Protein AF-A0A349Q088-F1 (afdb_monomer_lite)

Radius of gyration: 18.45 Å; chains: 1; bounding box: 42×24×49 Å

Structure (mmCIF, N/CA/C/O backbone):
data_AF-A0A349Q088-F1
#
_entry.id   AF-A0A349Q088-F1
#
loop_
_atom_site.group_PDB
_atom_site.id
_atom_site.type_symbol
_atom_site.label_atom_id
_atom_site.label_alt_id
_atom_site.label_comp_id
_atom_site.label_asym_id
_atom_site.label_entity_id
_atom_site.label_seq_id
_atom_site.pdbx_PDB_ins_code
_atom_site.Cartn_x
_atom_site.Cartn_y
_atom_site.Cartn_z
_atom_site.occupancy
_atom_site.B_iso_or_equiv
_atom_site.auth_seq_id
_atom_site.auth_comp_id
_atom_site.auth_asym_id
_atom_site.auth_atom_id
_atom_site.pdbx_PDB_model_num
ATOM 1 N N . GLY A 1 1 ? -8.698 -3.404 -14.139 1.00 52.72 1 GLY A N 1
ATOM 2 C CA . GLY A 1 1 ? -9.973 -2.926 -13.570 1.00 52.72 1 GLY A CA 1
ATOM 3 C C . GLY A 1 1 ? -9.749 -2.366 -12.184 1.00 52.72 1 GLY A C 1
ATOM 4 O O . GLY A 1 1 ? -10.061 -3.039 -11.210 1.00 52.72 1 GLY A O 1
ATOM 5 N N . GLY A 1 2 ? -9.148 -1.176 -12.096 1.00 65.06 2 GLY A N 1
ATOM 6 C CA . GLY A 1 2 ? -8.861 -0.537 -10.812 1.00 65.06 2 GLY A CA 1
ATOM 7 C C . GLY A 1 2 ? -10.158 -0.122 -10.127 1.00 65.06 2 GLY A C 1
ATOM 8 O O . GLY A 1 2 ? -10.989 0.547 -10.735 1.00 65.06 2 GLY A O 1
ATOM 9 N N . LYS A 1 3 ? -10.333 -0.521 -8.867 1.00 79.69 3 LYS A N 1
ATOM 10 C CA . LYS A 1 3 ? -11.550 -0.249 -8.084 1.00 79.69 3 LYS A CA 1
ATOM 11 C C . LYS A 1 3 ? -11.714 1.228 -7.700 1.00 79.69 3 LYS A C 1
ATOM 13 O O . LYS A 1 3 ? -12.660 1.558 -7.002 1.00 79.69 3 LYS A O 1
ATOM 18 N N . SER A 1 4 ? -10.845 2.125 -8.171 1.00 82.31 4 SER A N 1
ATOM 19 C CA . SER A 1 4 ? -10.883 3.557 -7.855 1.00 82.31 4 SER A CA 1
ATOM 20 C C . SER A 1 4 ? -12.225 4.216 -8.187 1.00 82.31 4 SER A C 1
ATOM 22 O O . SER A 1 4 ? -12.660 5.106 -7.471 1.00 82.31 4 SER A O 1
ATOM 24 N N . GLN A 1 5 ? -12.913 3.748 -9.234 1.00 86.88 5 GLN A N 1
ATOM 25 C CA . GLN A 1 5 ? -14.246 4.243 -9.606 1.00 86.88 5 GLN A CA 1
ATOM 26 C C . GLN A 1 5 ? -15.332 3.899 -8.574 1.00 86.88 5 GLN A C 1
ATOM 28 O O . GLN A 1 5 ? -16.339 4.592 -8.507 1.00 86.88 5 GLN A O 1
ATOM 33 N N . LEU A 1 6 ? -15.123 2.854 -7.769 1.00 87.00 6 LEU A N 1
ATOM 34 C CA . LEU A 1 6 ? -16.075 2.365 -6.770 1.00 87.00 6 LEU A CA 1
ATOM 35 C C . LEU A 1 6 ? -15.844 2.970 -5.379 1.00 87.00 6 LEU A C 1
ATOM 37 O O . LEU A 1 6 ? -16.604 2.676 -4.463 1.00 87.00 6 LEU A O 1
ATOM 41 N N . ILE A 1 7 ? -14.812 3.804 -5.198 1.00 90.62 7 ILE A N 1
ATOM 42 C CA . ILE A 1 7 ? -14.464 4.381 -3.889 1.00 90.62 7 ILE A CA 1
ATOM 43 C C . ILE A 1 7 ? -15.647 5.153 -3.292 1.00 90.62 7 ILE A C 1
ATOM 45 O O . ILE A 1 7 ? -15.961 4.960 -2.123 1.00 90.62 7 ILE A O 1
ATOM 49 N N . ASN A 1 8 ? -16.347 5.949 -4.104 1.00 89.88 8 ASN A N 1
ATOM 50 C CA . ASN A 1 8 ? -17.496 6.736 -3.644 1.00 89.88 8 ASN A CA 1
ATOM 51 C C . ASN A 1 8 ? -18.651 5.856 -3.143 1.00 89.88 8 ASN A C 1
ATOM 53 O O . ASN A 1 8 ? -19.356 6.226 -2.207 1.00 89.88 8 ASN A O 1
ATOM 57 N N . ASP A 1 9 ? -18.866 4.701 -3.774 1.00 92.38 9 ASP A N 1
ATOM 58 C CA . ASP A 1 9 ? -19.916 3.770 -3.360 1.00 92.38 9 ASP A CA 1
ATOM 59 C C . ASP A 1 9 ? -19.507 3.026 -2.087 1.00 92.38 9 ASP A C 1
ATOM 61 O O . ASP A 1 9 ? -20.320 2.877 -1.178 1.00 92.38 9 ASP A O 1
ATOM 65 N N . ILE A 1 10 ? -18.234 2.628 -1.985 1.00 89.81 10 ILE A N 1
ATOM 66 C C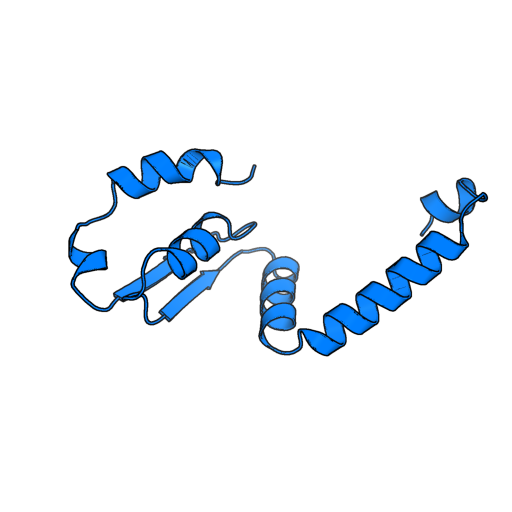A . ILE A 1 10 ? -17.674 2.019 -0.774 1.00 89.81 10 ILE A CA 1
ATOM 67 C C . ILE A 1 10 ? -17.828 2.981 0.404 1.00 89.81 10 ILE A C 1
ATOM 69 O O . ILE A 1 10 ? -18.405 2.594 1.415 1.00 89.81 10 ILE A O 1
ATOM 73 N N . GLU A 1 11 ? -17.401 4.236 0.252 1.00 91.62 11 GLU A N 1
ATOM 74 C CA . GLU A 1 11 ? -17.481 5.271 1.288 1.00 91.62 11 GLU A CA 1
ATOM 75 C C . GLU A 1 11 ? -18.891 5.412 1.870 1.00 91.62 11 GLU A C 1
ATOM 77 O O . GLU A 1 11 ? -19.058 5.444 3.085 1.00 91.62 11 GLU A O 1
ATOM 82 N N . ARG A 1 12 ? -19.922 5.400 1.018 1.00 92.50 12 ARG A N 1
ATOM 83 C CA . ARG A 1 12 ? -21.331 5.509 1.440 1.00 92.50 12 ARG A CA 1
ATOM 84 C C . ARG A 1 12 ? -21.843 4.313 2.235 1.00 92.50 12 ARG A C 1
ATOM 86 O O . ARG A 1 12 ? -22.861 4.429 2.910 1.00 92.50 12 ARG A O 1
ATOM 93 N N . THR A 1 13 ? -21.197 3.161 2.099 1.00 92.56 13 THR A N 1
ATOM 94 C CA . THR A 1 13 ? -21.603 1.909 2.756 1.00 92.56 13 THR A CA 1
ATOM 95 C C . THR A 1 13 ? -20.795 1.602 4.008 1.00 92.56 13 THR A C 1
ATOM 97 O O . THR A 1 13 ? -21.105 0.642 4.715 1.00 92.56 13 THR A O 1
ATOM 100 N N . LEU A 1 14 ? -19.756 2.390 4.283 1.00 91.75 14 LEU A N 1
ATOM 101 C CA . LEU A 1 14 ? -18.904 2.163 5.431 1.00 91.75 14 LEU A CA 1
ATOM 102 C C . LEU A 1 14 ? -19.632 2.504 6.745 1.00 91.75 14 LEU A C 1
ATOM 104 O O . LEU A 1 14 ? -20.330 3.513 6.816 1.00 91.75 14 LEU A O 1
ATOM 108 N N . PRO A 1 15 ? -19.460 1.681 7.793 1.00 91.31 15 PRO A N 1
ATOM 109 C CA . PRO A 1 15 ? -20.051 1.946 9.098 1.00 91.31 15 PRO A CA 1
ATOM 110 C C . PRO A 1 15 ? -19.388 3.152 9.775 1.00 91.31 15 PRO A C 1
ATOM 112 O O . PRO A 1 15 ? -18.163 3.259 9.772 1.00 91.31 15 PRO A O 1
ATOM 115 N N . ASP A 1 16 ? -20.170 4.027 10.413 1.00 89.38 16 ASP A N 1
ATOM 116 C CA . ASP A 1 16 ? -19.664 5.230 11.098 1.00 89.38 16 ASP A CA 1
ATOM 117 C C . ASP A 1 16 ? -18.627 4.903 12.187 1.00 89.38 16 ASP A C 1
ATOM 119 O O . ASP A 1 16 ? -17.769 5.728 12.519 1.00 89.38 16 ASP A O 1
ATOM 123 N N . GLU A 1 17 ? -18.704 3.705 12.769 1.00 90.19 17 GLU A N 1
ATOM 124 C CA . GLU A 1 17 ? -17.822 3.201 13.821 1.00 90.19 17 GL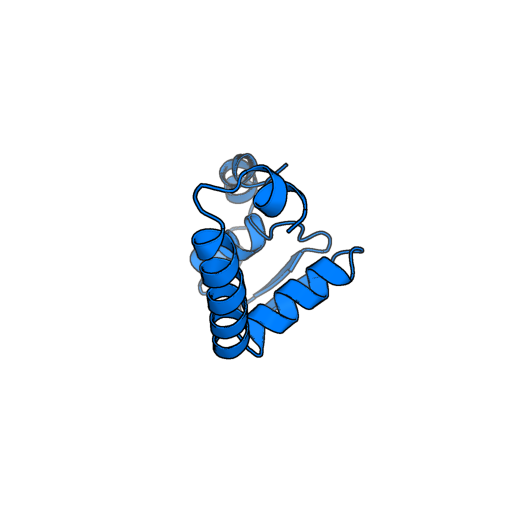U A CA 1
ATOM 125 C C . GLU A 1 17 ? -16.343 3.264 13.423 1.00 90.19 17 GLU A C 1
ATOM 127 O O . GLU A 1 17 ? -15.500 3.550 14.276 1.00 90.19 17 GLU A O 1
ATOM 132 N N . ILE A 1 18 ? -16.016 3.106 12.134 1.00 91.25 18 ILE A N 1
ATOM 133 C CA . ILE A 1 18 ? -14.623 3.131 11.650 1.00 91.25 18 ILE A CA 1
ATOM 134 C C . ILE A 1 18 ? -13.964 4.510 11.797 1.00 91.25 18 ILE A C 1
ATOM 136 O O . ILE A 1 18 ? -12.742 4.630 11.741 1.00 91.25 18 ILE A O 1
ATOM 140 N N . THR A 1 19 ? -14.757 5.571 11.978 1.00 91.25 19 THR A N 1
ATOM 141 C CA . THR A 1 19 ? -14.246 6.928 12.240 1.00 91.25 19 THR A CA 1
ATOM 142 C C . THR A 1 19 ? -14.034 7.193 13.733 1.00 91.25 19 THR A C 1
ATOM 144 O O . THR A 1 19 ? -13.277 8.090 14.117 1.00 91.25 19 THR A O 1
ATOM 147 N N . LYS A 1 20 ? -14.680 6.399 14.594 1.00 93.00 20 LYS A N 1
ATOM 148 C CA . LYS A 1 20 ? -14.734 6.601 16.048 1.00 93.00 20 LYS A CA 1
ATOM 149 C C . LYS A 1 20 ? -13.724 5.708 16.760 1.00 93.00 20 LYS A C 1
ATOM 151 O O . LYS A 1 20 ? -12.953 6.183 17.602 1.00 93.00 20 LYS A O 1
ATOM 156 N N . GLU A 1 21 ? -13.693 4.436 16.382 1.00 95.31 21 GLU A N 1
ATOM 157 C CA . GLU A 1 21 ? -12.939 3.384 17.052 1.00 95.31 21 GLU A CA 1
ATOM 158 C C . GLU A 1 21 ? -11.779 2.876 16.204 1.00 95.31 21 GLU A C 1
ATOM 160 O O . GLU A 1 21 ? -11.760 3.000 14.983 1.00 95.31 21 GLU A O 1
ATOM 165 N N . LYS A 1 22 ? -10.781 2.310 16.884 1.00 96.62 22 LYS A N 1
ATOM 166 C CA . LYS A 1 22 ? -9.641 1.663 16.239 1.00 96.62 22 LYS A CA 1
ATOM 167 C C . LYS A 1 22 ? -10.088 0.365 15.579 1.00 96.62 22 LYS A C 1
ATOM 169 O O . LYS A 1 22 ? -10.845 -0.394 16.179 1.00 96.62 22 LYS A O 1
ATOM 174 N N . PHE A 1 23 ? -9.593 0.088 14.378 1.00 96.50 23 PHE A N 1
ATOM 175 C CA . PHE A 1 23 ? -10.004 -1.102 13.635 1.00 96.50 23 PHE A CA 1
ATOM 176 C C . PHE A 1 23 ? -8.878 -1.701 12.788 1.00 96.50 23 PHE A C 1
ATOM 178 O O . PHE A 1 23 ? -7.851 -1.071 12.518 1.00 96.50 23 PHE A O 1
ATOM 185 N N . THR A 1 24 ? -9.096 -2.950 12.366 1.00 96.94 24 THR A N 1
ATOM 186 C CA . THR A 1 24 ? -8.269 -3.641 11.372 1.00 96.94 24 THR A CA 1
ATOM 187 C C . THR A 1 24 ? -9.025 -3.708 10.052 1.00 96.94 24 THR A C 1
ATOM 189 O O . THR A 1 24 ? -10.132 -4.238 9.996 1.00 96.94 24 THR A O 1
ATOM 192 N N . TYR A 1 25 ? -8.417 -3.198 8.988 1.00 96.75 25 TYR A N 1
ATOM 193 C CA . TYR A 1 25 ? -8.916 -3.343 7.626 1.00 96.75 25 TYR A CA 1
ATOM 194 C C . TYR A 1 25 ? -8.443 -4.671 7.028 1.00 96.75 25 TYR A C 1
ATOM 196 O O . TYR A 1 25 ? -7.282 -5.046 7.202 1.00 96.75 25 TYR A O 1
ATOM 204 N N . ILE A 1 26 ? -9.323 -5.384 6.321 1.00 97.00 26 ILE A N 1
ATOM 205 C CA . ILE A 1 26 ? -8.997 -6.665 5.685 1.00 97.00 26 ILE A CA 1
ATOM 206 C C . ILE A 1 26 ? -9.451 -6.635 4.223 1.00 97.00 26 ILE A C 1
ATOM 208 O O . ILE A 1 26 ? -10.640 -6.489 3.951 1.00 97.00 26 ILE A O 1
ATOM 212 N N . GLU A 1 27 ? -8.515 -6.811 3.288 1.00 95.81 27 GLU A N 1
ATOM 213 C CA . GLU A 1 27 ? -8.778 -6.870 1.845 1.00 95.81 27 GLU A CA 1
ATOM 214 C C . GLU A 1 27 ? -8.265 -8.199 1.262 1.00 95.81 27 GLU A C 1
ATOM 216 O O . GLU A 1 27 ? -7.077 -8.331 0.963 1.00 95.81 27 GLU A O 1
ATOM 221 N N . PRO A 1 28 ? -9.133 -9.215 1.103 1.00 95.75 28 PRO A N 1
ATOM 222 C CA . PRO A 1 28 ? -8.716 -10.557 0.683 1.00 95.75 28 PRO A CA 1
ATOM 223 C C . PRO A 1 28 ? -8.290 -10.660 -0.792 1.00 95.75 28 PRO A C 1
ATOM 225 O O . PRO A 1 28 ? -7.709 -11.677 -1.180 1.00 95.75 28 PRO A O 1
ATOM 228 N N . PHE A 1 29 ? -8.599 -9.629 -1.589 1.00 94.81 29 PHE A N 1
ATOM 229 C CA . PHE A 1 29 ? -8.319 -9.522 -3.024 1.00 94.81 29 PHE A CA 1
ATOM 230 C C . PHE A 1 29 ? -7.822 -8.110 -3.354 1.00 94.81 29 PHE A C 1
ATOM 232 O O . PHE A 1 29 ? -8.559 -7.292 -3.915 1.00 94.81 29 PHE A O 1
ATOM 239 N N . VAL A 1 30 ? -6.593 -7.805 -2.945 1.00 95.56 30 VAL A N 1
ATOM 240 C CA . VAL A 1 30 ? -6.049 -6.441 -2.995 1.00 95.56 30 VAL A CA 1
ATOM 241 C C . VAL A 1 30 ? -5.868 -5.923 -4.421 1.00 95.56 30 VAL A C 1
ATOM 243 O O . VAL A 1 30 ? -6.115 -4.742 -4.681 1.00 95.56 30 VAL A O 1
ATOM 246 N N . GLY A 1 31 ? -5.472 -6.776 -5.374 1.00 94.38 31 GLY A N 1
ATOM 247 C CA . GLY A 1 31 ? -5.151 -6.338 -6.730 1.00 94.38 31 GLY A CA 1
ATOM 248 C C . GLY A 1 31 ? -4.196 -5.135 -6.732 1.00 94.38 31 GLY A C 1
ATOM 249 O O . GLY A 1 31 ? -3.130 -5.173 -6.132 1.00 94.38 31 GLY A O 1
ATOM 250 N N . SER A 1 32 ? -4.594 -4.029 -7.368 1.00 93.00 32 SER A N 1
ATOM 251 C CA . SER A 1 32 ? -3.789 -2.795 -7.406 1.00 93.00 32 SER A CA 1
ATOM 252 C C . SER A 1 32 ? -3.808 -1.972 -6.106 1.00 93.00 32 SER A C 1
ATOM 254 O O . SER A 1 32 ? -3.233 -0.886 -6.070 1.00 93.00 32 SER A O 1
ATOM 256 N N . GLY A 1 33 ? -4.532 -2.411 -5.071 1.00 94.62 33 GLY A N 1
ATOM 257 C CA . GLY A 1 33 ? -4.589 -1.757 -3.760 1.00 94.62 33 GLY A CA 1
ATOM 258 C C . GLY A 1 33 ? -5.275 -0.393 -3.748 1.00 94.62 33 GLY A C 1
ATOM 259 O O . GLY A 1 33 ? -5.030 0.406 -2.851 1.00 94.62 33 GLY A O 1
ATOM 260 N N . ALA A 1 34 ? -6.127 -0.095 -4.735 1.00 94.38 34 ALA A N 1
ATOM 261 C CA . ALA A 1 34 ? -6.798 1.204 -4.823 1.00 94.38 34 ALA A CA 1
ATOM 262 C C . ALA A 1 34 ? -7.619 1.522 -3.558 1.00 94.38 34 ALA A C 1
ATOM 264 O O . ALA A 1 34 ? -7.552 2.639 -3.048 1.00 94.38 34 ALA A O 1
ATOM 265 N N . VAL A 1 35 ? -8.356 0.533 -3.037 1.00 94.25 35 VAL A N 1
ATOM 266 C CA . VAL A 1 35 ? -9.150 0.689 -1.810 1.00 94.25 35 VAL A CA 1
ATOM 267 C C . VAL A 1 35 ? -8.240 0.701 -0.587 1.00 94.25 35 VAL A C 1
ATOM 269 O O . VAL A 1 35 ? -8.383 1.599 0.233 1.00 94.25 35 VAL A O 1
ATOM 272 N N . LEU A 1 36 ? -7.252 -0.198 -0.498 1.00 95.44 36 LEU A N 1
ATOM 273 C CA . LEU A 1 36 ? -6.229 -0.179 0.554 1.00 95.44 36 LEU A CA 1
ATOM 274 C C . LEU A 1 36 ? -5.611 1.211 0.758 1.00 95.44 36 LEU A C 1
ATOM 276 O O . LEU A 1 36 ? -5.621 1.729 1.872 1.00 95.44 36 LEU A O 1
ATOM 280 N N . PHE A 1 37 ? -5.063 1.821 -0.296 1.00 95.06 37 PHE A N 1
ATOM 281 C CA . PHE A 1 37 ? -4.396 3.118 -0.172 1.00 95.06 37 PHE A CA 1
ATOM 282 C C .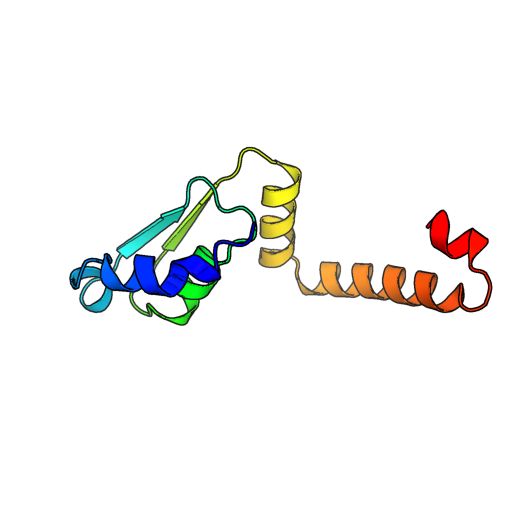 PHE A 1 37 ? -5.376 4.236 0.172 1.00 95.06 37 PHE A C 1
ATOM 284 O O . PHE A 1 37 ? -5.044 5.122 0.956 1.00 95.06 37 PHE A O 1
ATOM 291 N N . TRP A 1 38 ? -6.596 4.184 -0.361 1.00 95.69 38 TRP A N 1
ATOM 292 C CA . TRP A 1 38 ? -7.643 5.113 0.044 1.00 95.69 38 TRP A CA 1
ATOM 293 C C . TRP A 1 38 ? -8.002 4.949 1.532 1.00 95.69 38 TRP A C 1
ATOM 295 O O . TRP A 1 38 ? -8.033 5.948 2.248 1.00 95.69 38 TRP A O 1
ATOM 305 N N . MET A 1 39 ? -8.168 3.720 2.030 1.00 95.62 39 MET A N 1
ATOM 306 C CA . MET A 1 39 ? -8.443 3.443 3.444 1.00 95.62 39 MET A CA 1
ATOM 307 C C . MET A 1 39 ? -7.325 3.970 4.354 1.00 95.62 39 MET A C 1
ATOM 309 O O . MET A 1 39 ? -7.599 4.661 5.333 1.00 95.62 39 MET A O 1
ATOM 313 N N . LEU A 1 40 ? -6.062 3.701 4.003 1.00 95.38 40 LEU A N 1
ATOM 314 C CA . LEU A 1 40 ? -4.891 4.166 4.756 1.00 95.38 40 LEU A CA 1
ATOM 315 C C . LEU A 1 40 ? -4.788 5.698 4.808 1.00 95.38 40 LEU A C 1
ATOM 317 O O . LEU A 1 40 ? -4.395 6.247 5.833 1.00 95.38 40 LEU A O 1
ATOM 321 N N . ASN A 1 41 ? -5.153 6.388 3.723 1.00 95.31 41 ASN A N 1
ATOM 322 C CA . ASN A 1 41 ? -5.068 7.847 3.643 1.00 95.31 41 ASN A CA 1
ATOM 323 C C . ASN A 1 41 ? -6.231 8.569 4.344 1.00 95.31 41 ASN A C 1
ATOM 325 O O . ASN A 1 41 ? -6.044 9.688 4.814 1.00 95.31 41 ASN A O 1
ATOM 329 N N . ASN A 1 42 ? -7.423 7.965 4.394 1.00 94.56 42 ASN A N 1
ATOM 330 C CA . ASN A 1 42 ? -8.643 8.648 4.847 1.00 94.56 42 ASN A CA 1
ATOM 331 C C . ASN A 1 42 ? -9.088 8.257 6.264 1.00 94.56 42 ASN A C 1
ATOM 333 O O . ASN A 1 42 ? -9.825 9.015 6.892 1.00 94.56 42 ASN A O 1
ATOM 337 N N . PHE A 1 43 ? -8.635 7.118 6.802 1.00 95.56 43 PHE A N 1
ATOM 338 C CA . PHE A 1 43 ? -9.093 6.615 8.102 1.00 95.56 43 PHE A CA 1
ATOM 339 C C . PHE A 1 43 ? -7.949 6.530 9.121 1.00 95.56 43 PHE A C 1
ATOM 341 O O . PHE A 1 43 ? -7.343 5.474 9.289 1.00 95.56 43 PHE A O 1
ATOM 348 N N . PRO A 1 44 ? -7.681 7.602 9.890 1.00 94.94 44 PRO A N 1
ATOM 349 C CA . PRO A 1 44 ? -6.576 7.641 10.855 1.00 94.94 44 PRO A CA 1
ATOM 350 C C . PRO A 1 44 ? -6.744 6.685 12.049 1.00 94.94 44 PRO A C 1
ATOM 352 O O . PRO A 1 44 ? -5.813 6.499 12.828 1.00 94.94 44 PRO A O 1
ATOM 355 N N . LYS A 1 45 ? -7.932 6.093 12.229 1.00 96.44 45 LYS A N 1
ATOM 356 C CA . LYS A 1 45 ? -8.199 5.060 13.241 1.00 96.44 45 LYS A CA 1
ATOM 357 C C . LYS A 1 45 ? -7.839 3.642 12.774 1.00 96.44 45 LYS A C 1
ATOM 359 O O . LYS A 1 45 ? -7.903 2.711 13.577 1.00 96.44 45 LYS A O 1
ATOM 364 N N . LEU A 1 46 ? -7.465 3.466 11.507 1.00 97.25 46 LEU A N 1
ATOM 365 C CA . LEU A 1 46 ? -6.988 2.196 10.972 1.00 97.25 46 LEU A CA 1
ATOM 366 C C . LEU A 1 46 ? -5.623 1.880 11.596 1.00 97.25 46 LEU A C 1
ATOM 368 O O . LEU A 1 46 ? -4.626 2.532 11.298 1.00 97.25 46 LEU A O 1
ATOM 372 N N . GLU A 1 47 ? -5.570 0.873 12.466 1.00 97.06 47 GLU A N 1
ATOM 373 C CA . GLU A 1 47 ? -4.320 0.483 13.139 1.00 97.06 47 GLU A CA 1
ATOM 374 C C . GLU A 1 47 ? -3.531 -0.560 12.357 1.00 97.06 47 GLU A C 1
ATOM 376 O O . GLU A 1 47 ? -2.304 -0.627 12.436 1.00 97.06 47 GLU A O 1
ATOM 381 N N . LYS A 1 48 ? -4.246 -1.408 11.620 1.00 97.12 48 LYS A N 1
ATOM 382 C CA . LYS A 1 48 ? -3.663 -2.503 10.860 1.00 97.12 48 LYS A CA 1
ATOM 383 C C . LYS A 1 48 ? -4.443 -2.732 9.576 1.00 97.12 48 LYS A C 1
ATOM 385 O O . LYS A 1 48 ? -5.671 -2.724 9.581 1.00 97.12 48 LYS A O 1
ATOM 390 N N . ALA A 1 49 ? -3.720 -3.002 8.498 1.00 97.38 49 ALA A N 1
ATOM 391 C CA . ALA A 1 49 ? -4.277 -3.538 7.266 1.00 97.38 49 ALA A CA 1
ATOM 392 C C . ALA A 1 49 ? -3.762 -4.967 7.055 1.00 97.38 49 ALA A C 1
ATOM 394 O O . ALA A 1 49 ? -2.578 -5.246 7.250 1.00 97.38 49 ALA A O 1
ATOM 395 N N . VAL A 1 50 ? -4.655 -5.870 6.664 1.00 97.94 50 VAL A N 1
ATOM 396 C CA . VAL A 1 50 ? -4.335 -7.236 6.249 1.00 97.94 50 VAL A CA 1
ATOM 397 C C . VAL A 1 50 ? -4.784 -7.389 4.807 1.00 97.94 50 VAL A C 1
ATOM 399 O O . VAL A 1 50 ? -5.972 -7.289 4.517 1.00 97.94 50 VAL A O 1
ATOM 402 N N . ILE A 1 51 ? -3.836 -7.621 3.906 1.00 97.56 51 ILE A N 1
ATOM 403 C CA . ILE A 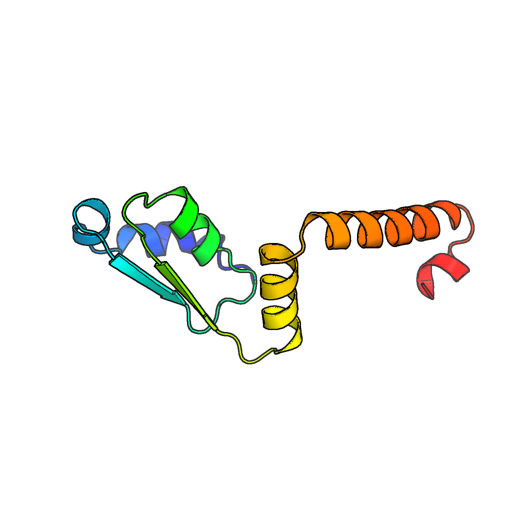1 51 ? -4.121 -7.797 2.483 1.00 97.56 51 ILE A CA 1
ATOM 404 C C . ILE A 1 51 ? -3.718 -9.184 2.014 1.00 97.56 51 ILE A C 1
ATOM 406 O O . ILE A 1 51 ? -2.771 -9.774 2.536 1.00 97.56 51 ILE A O 1
ATOM 410 N N . ASN A 1 52 ? -4.439 -9.683 1.021 1.00 97.62 52 ASN A N 1
ATOM 411 C CA . ASN A 1 52 ? -4.149 -10.945 0.366 1.00 97.62 52 ASN A CA 1
ATOM 412 C C . ASN A 1 52 ? -4.457 -10.850 -1.134 1.00 97.62 52 ASN A C 1
ATOM 414 O O . ASN A 1 52 ? -5.273 -10.039 -1.571 1.00 97.62 52 ASN A O 1
ATOM 418 N N . ASP A 1 53 ? -3.789 -11.699 -1.905 1.00 97.56 53 ASP A N 1
ATOM 419 C CA . ASP A 1 53 ? -4.094 -12.001 -3.295 1.00 97.56 53 ASP A CA 1
ATOM 420 C C . ASP A 1 53 ? -3.577 -13.411 -3.602 1.00 97.56 53 ASP A C 1
ATOM 422 O O . ASP A 1 53 ? -2.677 -13.902 -2.920 1.00 97.56 53 ASP A O 1
ATOM 426 N N . ILE A 1 54 ? -4.138 -14.065 -4.618 1.00 97.50 54 ILE A N 1
ATOM 427 C CA . ILE A 1 54 ? -3.642 -15.374 -5.066 1.00 97.50 54 ILE A CA 1
ATOM 428 C C . ILE A 1 54 ? -2.353 -15.237 -5.884 1.00 97.50 54 ILE A C 1
ATOM 430 O O . ILE A 1 54 ? -1.580 -16.186 -5.987 1.00 97.50 54 ILE A O 1
ATOM 434 N N . ASN A 1 55 ? -2.122 -14.064 -6.478 1.00 97.31 55 ASN A N 1
ATOM 435 C CA . ASN A 1 55 ? -0.914 -13.796 -7.238 1.00 97.31 55 ASN A CA 1
ATOM 436 C C . ASN A 1 55 ? 0.269 -13.543 -6.285 1.00 97.31 55 ASN A C 1
ATOM 438 O O . ASN A 1 55 ? 0.362 -12.492 -5.646 1.00 97.31 55 ASN A O 1
ATOM 442 N N . GLU A 1 56 ? 1.182 -14.511 -6.204 1.00 97.81 56 GLU A N 1
ATOM 443 C CA . GLU A 1 56 ? 2.364 -14.428 -5.347 1.00 97.81 56 GLU A CA 1
ATOM 444 C C . GLU A 1 56 ? 3.303 -13.282 -5.753 1.00 97.81 56 GLU A C 1
ATOM 446 O O . GLU A 1 56 ? 3.780 -12.558 -4.879 1.00 97.81 56 GLU A O 1
ATOM 451 N N . ASP A 1 57 ? 3.510 -13.048 -7.053 1.00 97.75 57 ASP A N 1
ATOM 452 C CA . ASP A 1 57 ? 4.357 -11.957 -7.550 1.00 97.75 57 ASP A CA 1
ATOM 453 C C . ASP A 1 57 ? 3.818 -10.591 -7.118 1.00 97.75 57 ASP A C 1
ATOM 455 O O . ASP A 1 57 ? 4.579 -9.705 -6.720 1.00 97.75 57 ASP A O 1
ATOM 459 N N . LEU A 1 58 ? 2.492 -10.426 -7.116 1.00 97.25 58 LEU A N 1
ATOM 460 C CA . LEU A 1 58 ? 1.839 -9.219 -6.615 1.00 97.25 58 LEU A CA 1
ATOM 461 C C . LEU A 1 58 ? 2.099 -9.030 -5.115 1.00 97.25 58 LEU A C 1
ATOM 463 O O . LEU A 1 58 ? 2.482 -7.942 -4.679 1.00 97.25 58 LEU A O 1
ATOM 467 N N . ILE A 1 59 ? 1.928 -10.082 -4.314 1.00 97.69 59 ILE A N 1
ATOM 468 C CA . ILE A 1 59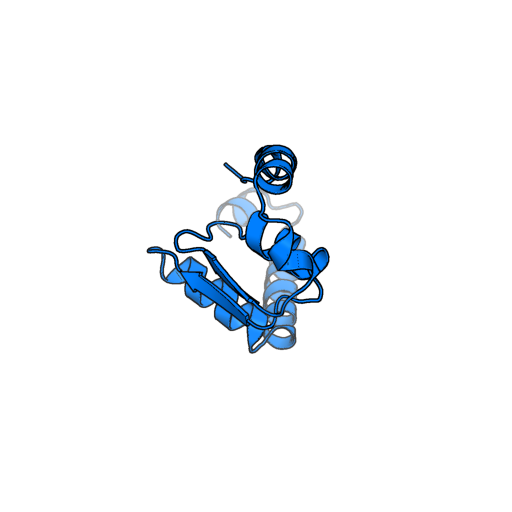 ? 2.186 -10.014 -2.870 1.00 97.69 59 ILE A CA 1
ATOM 469 C C . ILE A 1 59 ? 3.666 -9.754 -2.577 1.00 97.69 59 ILE A C 1
ATOM 471 O O . ILE A 1 59 ? 3.985 -8.946 -1.701 1.00 97.69 59 ILE A O 1
ATOM 475 N N . ASN A 1 60 ? 4.575 -10.374 -3.325 1.00 97.50 60 ASN A N 1
ATOM 476 C CA . ASN A 1 60 ? 6.007 -10.122 -3.216 1.00 97.50 60 ASN A CA 1
ATOM 477 C C . ASN A 1 60 ? 6.352 -8.687 -3.624 1.00 97.50 60 ASN A C 1
ATOM 479 O O . ASN A 1 60 ? 7.161 -8.052 -2.953 1.00 97.50 60 ASN A O 1
ATOM 483 N N . THR A 1 61 ? 5.677 -8.127 -4.629 1.00 96.94 61 THR A N 1
ATOM 484 C CA . THR A 1 61 ? 5.821 -6.715 -5.007 1.00 96.94 61 THR A CA 1
ATOM 485 C C . THR A 1 61 ? 5.473 -5.793 -3.836 1.00 96.94 61 THR A C 1
ATOM 487 O O . THR A 1 61 ? 6.288 -4.951 -3.457 1.00 96.94 61 THR A O 1
ATOM 490 N N . TYR A 1 62 ? 4.316 -5.985 -3.189 1.00 97.12 62 TYR A N 1
ATOM 491 C CA . TYR A 1 62 ? 3.939 -5.199 -2.006 1.00 97.12 62 TYR A CA 1
ATOM 492 C C . TYR A 1 62 ? 4.925 -5.355 -0.845 1.00 97.12 62 TYR A C 1
ATOM 494 O O . TYR A 1 62 ? 5.299 -4.360 -0.221 1.00 97.12 62 TYR A O 1
ATOM 502 N N . LYS A 1 63 ? 5.376 -6.584 -0.562 1.00 97.19 63 LYS A N 1
ATOM 503 C CA . LYS A 1 63 ? 6.377 -6.846 0.484 1.00 97.19 63 LYS A CA 1
ATOM 504 C C . LYS A 1 63 ? 7.693 -6.125 0.192 1.00 97.19 63 LYS A C 1
ATOM 506 O O . LYS A 1 63 ? 8.221 -5.460 1.076 1.00 97.19 63 LYS A O 1
ATOM 511 N N . THR A 1 64 ? 8.193 -6.197 -1.039 1.00 97.75 64 THR A N 1
ATOM 512 C CA . THR A 1 64 ? 9.442 -5.539 -1.448 1.00 97.75 64 THR A CA 1
ATOM 513 C C . THR A 1 64 ? 9.339 -4.022 -1.344 1.00 97.75 64 THR A C 1
ATOM 515 O O . THR A 1 64 ? 10.244 -3.394 -0.800 1.00 97.75 64 THR A O 1
ATOM 518 N N . ILE A 1 65 ? 8.223 -3.431 -1.789 1.00 96.56 65 ILE A N 1
ATOM 519 C CA . ILE A 1 65 ? 7.962 -1.991 -1.630 1.00 96.56 65 ILE A CA 1
ATOM 520 C C . ILE A 1 65 ? 7.978 -1.601 -0.146 1.00 96.56 65 ILE A C 1
ATOM 522 O O . ILE A 1 65 ? 8.572 -0.587 0.215 1.00 96.56 65 ILE A O 1
ATOM 526 N N . ALA A 1 66 ? 7.345 -2.400 0.718 1.00 95.25 66 ALA A N 1
ATOM 527 C CA . ALA A 1 66 ? 7.256 -2.109 2.146 1.00 95.25 66 ALA A CA 1
ATOM 528 C C . ALA A 1 66 ? 8.598 -2.271 2.880 1.00 95.25 66 ALA A C 1
ATOM 530 O O . ALA A 1 66 ? 8.915 -1.474 3.761 1.00 95.25 66 ALA A O 1
ATOM 531 N N . SER A 1 67 ? 9.380 -3.300 2.544 1.00 97.50 67 SER A N 1
ATOM 532 C CA . SER A 1 67 ? 10.614 -3.637 3.261 1.00 97.50 67 SER A CA 1
ATOM 533 C C . SER A 1 67 ? 11.852 -2.930 2.710 1.00 97.50 67 SER A C 1
ATOM 535 O O . SER A 1 67 ? 12.671 -2.464 3.497 1.00 97.50 67 SER A O 1
ATOM 537 N N . ASN A 1 68 ? 11.982 -2.804 1.384 1.00 97.31 68 ASN A N 1
ATOM 538 C CA . ASN A 1 68 ? 13.211 -2.353 0.716 1.00 97.31 68 ASN A CA 1
ATOM 539 C C . ASN A 1 68 ? 12.962 -1.245 -0.339 1.00 97.31 68 ASN A C 1
ATOM 541 O O . ASN A 1 68 ? 13.458 -1.345 -1.464 1.00 97.31 68 ASN A O 1
ATOM 545 N N . PRO A 1 69 ? 12.233 -0.153 -0.026 1.00 97.25 69 PRO A N 1
ATOM 546 C CA . PRO A 1 69 ? 11.810 0.826 -1.035 1.00 97.25 69 PRO A CA 1
ATOM 547 C C . PRO A 1 69 ? 12.981 1.524 -1.739 1.00 97.25 69 PRO A C 1
ATOM 549 O O . PRO A 1 69 ? 12.928 1.759 -2.941 1.00 97.25 69 PRO A O 1
ATOM 552 N N . LYS A 1 70 ? 14.058 1.846 -1.012 1.00 97.94 70 LYS A N 1
ATOM 553 C CA . LYS A 1 70 ? 15.223 2.546 -1.583 1.00 97.94 70 LYS A CA 1
ATOM 554 C C . LYS A 1 70 ? 15.989 1.678 -2.578 1.00 97.94 70 LYS A C 1
ATOM 556 O O . LYS A 1 70 ? 16.379 2.164 -3.633 1.00 97.94 70 LYS A O 1
ATOM 561 N N . GLU A 1 71 ? 16.192 0.409 -2.235 1.00 97.94 71 GLU A N 1
ATOM 562 C CA . GLU A 1 71 ? 16.866 -0.554 -3.105 1.00 97.94 71 GLU A CA 1
ATOM 563 C C . GLU A 1 71 ? 16.033 -0.818 -4.361 1.00 97.94 71 GLU A C 1
ATOM 565 O O . GLU A 1 71 ? 16.558 -0.754 -5.470 1.00 97.94 71 GLU A O 1
ATOM 570 N N . LEU A 1 72 ? 14.717 -1.007 -4.199 1.00 97.94 72 LEU A N 1
ATOM 571 C CA . LEU A 1 72 ? 13.795 -1.141 -5.324 1.00 97.94 72 LEU A CA 1
ATOM 572 C C . LEU A 1 72 ? 13.879 0.067 -6.270 1.00 97.94 72 LEU A C 1
ATOM 574 O O . LEU A 1 72 ? 14.041 -0.121 -7.471 1.00 97.94 72 LEU A O 1
ATOM 578 N N . ILE A 1 73 ? 13.817 1.295 -5.741 1.00 98.19 73 ILE A N 1
ATOM 579 C CA . ILE A 1 73 ? 13.933 2.524 -6.544 1.00 98.19 73 ILE A CA 1
ATOM 580 C C . ILE A 1 73 ? 15.275 2.572 -7.281 1.00 98.19 73 ILE A C 1
ATOM 582 O O . ILE A 1 73 ? 15.298 2.883 -8.467 1.00 98.19 73 ILE A O 1
ATOM 586 N N . SER A 1 74 ? 16.379 2.229 -6.612 1.00 98.25 74 SER A N 1
ATOM 587 C CA . SER A 1 74 ? 17.705 2.208 -7.237 1.00 98.25 74 SER A CA 1
ATOM 588 C C . SER A 1 74 ? 17.771 1.224 -8.408 1.00 98.25 74 SER A C 1
ATOM 590 O O . SER A 1 74 ? 18.264 1.580 -9.475 1.00 98.25 74 SER A O 1
ATOM 592 N N . ASN A 1 75 ? 17.249 0.008 -8.233 1.00 97.69 75 ASN A N 1
ATOM 593 C CA . ASN A 1 75 ? 17.219 -1.006 -9.290 1.00 97.69 75 ASN A CA 1
ATOM 594 C C . ASN A 1 75 ? 16.327 -0.578 -10.461 1.00 97.69 75 ASN A C 1
ATOM 596 O O . ASN A 1 75 ? 16.722 -0.698 -11.618 1.00 97.69 75 ASN A O 1
ATOM 600 N N . LEU A 1 76 ? 15.148 -0.019 -10.173 1.00 97.19 76 LEU A N 1
ATOM 601 C CA . LEU A 1 76 ? 14.251 0.505 -11.204 1.00 97.19 76 LEU A CA 1
ATOM 602 C C . LEU A 1 76 ? 14.886 1.661 -11.984 1.00 97.19 76 LEU A C 1
ATOM 604 O O . LEU A 1 76 ? 14.683 1.760 -13.189 1.00 97.19 76 LEU A O 1
ATOM 608 N N . GLN A 1 77 ? 15.676 2.509 -11.324 1.00 97.75 77 GLN A N 1
ATOM 609 C CA . GLN A 1 77 ? 16.352 3.623 -11.979 1.00 97.75 77 GLN A CA 1
ATOM 610 C C . GLN A 1 77 ? 17.471 3.159 -12.921 1.00 97.75 77 GLN A C 1
ATOM 612 O O . GLN A 1 77 ? 17.659 3.762 -13.974 1.00 97.75 77 GLN A O 1
ATOM 617 N N . ILE A 1 78 ? 18.173 2.071 -12.588 1.00 97.00 78 ILE A N 1
ATOM 618 C CA . ILE A 1 78 ? 19.142 1.434 -13.495 1.00 97.00 78 ILE A CA 1
ATOM 619 C C . ILE A 1 78 ? 18.424 0.940 -14.754 1.00 97.00 78 ILE A C 1
ATOM 621 O O . ILE A 1 78 ? 18.773 1.372 -15.850 1.00 97.00 78 ILE A O 1
ATOM 625 N N . LEU A 1 79 ? 17.364 0.140 -14.587 1.00 95.06 79 LEU A N 1
ATOM 626 C CA . LEU A 1 79 ? 16.574 -0.387 -15.707 1.00 95.06 79 LEU A CA 1
ATOM 627 C C . LEU A 1 79 ? 15.986 0.731 -16.576 1.00 95.06 79 LEU A C 1
ATOM 629 O O . LEU A 1 79 ? 15.970 0.634 -17.801 1.00 95.06 79 LEU A O 1
ATOM 633 N N . GLN A 1 80 ? 15.507 1.803 -15.943 1.00 94.06 80 GLN A N 1
ATOM 634 C CA . GLN A 1 80 ? 14.992 2.977 -16.635 1.00 94.06 80 GLN A CA 1
ATOM 635 C C . GLN A 1 80 ? 16.081 3.647 -17.485 1.00 94.06 80 GLN A C 1
ATOM 637 O O . GLN A 1 80 ? 15.828 3.963 -18.647 1.00 94.06 80 GLN A O 1
ATOM 642 N N . ASN A 1 81 ? 17.274 3.868 -16.929 1.00 94.50 81 ASN A N 1
ATOM 643 C CA . ASN A 1 81 ? 18.383 4.486 -17.655 1.00 94.50 81 ASN A CA 1
ATOM 644 C C . ASN A 1 81 ? 18.835 3.610 -18.830 1.00 94.50 81 ASN A C 1
ATOM 646 O O . ASN A 1 81 ? 18.939 4.110 -19.944 1.00 94.50 81 ASN A O 1
ATOM 650 N N . GLU A 1 82 ? 19.000 2.303 -18.609 1.00 93.19 82 GLU A N 1
ATOM 651 C CA . GLU A 1 82 ? 19.342 1.337 -19.662 1.00 93.19 82 GLU A CA 1
ATOM 652 C C . GLU A 1 82 ? 18.310 1.361 -20.798 1.00 93.19 82 GLU A C 1
ATOM 654 O O . GLU A 1 82 ? 18.671 1.376 -21.973 1.00 93.19 82 GLU A O 1
ATOM 659 N N . PHE A 1 83 ? 17.019 1.445 -20.466 1.00 91.75 83 PHE A N 1
ATOM 660 C CA . PHE A 1 83 ? 15.960 1.577 -21.463 1.00 91.75 83 PHE A CA 1
ATOM 661 C C . PHE A 1 83 ? 16.014 2.916 -22.221 1.00 91.75 83 PHE A C 1
ATOM 663 O O . PHE A 1 83 ? 15.747 2.957 -23.427 1.00 91.75 83 PHE A O 1
ATOM 670 N N . HIS A 1 84 ? 16.342 4.024 -21.551 1.00 89.56 84 HIS A N 1
ATOM 671 C CA . HIS A 1 84 ? 16.497 5.330 -22.200 1.00 89.56 84 HIS A CA 1
ATOM 672 C C . HIS A 1 84 ? 17.729 5.391 -23.108 1.00 89.56 84 HIS A C 1
ATOM 674 O O . HIS A 1 84 ? 17.634 5.963 -24.191 1.00 89.56 84 HIS A O 1
ATOM 680 N N . ASP A 1 85 ? 18.827 4.728 -22.751 1.00 90.94 85 ASP A N 1
ATOM 681 C CA . ASP A 1 85 ? 20.038 4.651 -23.581 1.00 90.94 85 ASP A CA 1
ATOM 682 C C . ASP A 1 85 ? 19.794 3.933 -24.924 1.00 90.94 85 ASP A C 1
ATOM 684 O O . ASP A 1 85 ? 20.539 4.118 -25.887 1.00 90.94 85 ASP A O 1
ATOM 688 N N . LEU A 1 86 ? 18.708 3.158 -25.035 1.00 89.75 86 LEU A N 1
ATOM 689 C CA . LEU A 1 86 ? 18.250 2.551 -26.290 1.00 89.75 86 LEU A CA 1
ATOM 690 C C . LEU A 1 86 ? 17.465 3.525 -27.196 1.00 89.75 86 LEU A C 1
ATOM 692 O O . LEU A 1 86 ? 16.873 3.103 -28.196 1.00 89.75 86 LEU A O 1
ATOM 696 N N . GLU A 1 87 ? 17.375 4.818 -26.864 1.00 82.19 87 GLU A N 1
ATOM 697 C CA . GLU A 1 87 ? 16.733 5.824 -27.720 1.00 82.19 87 GLU A CA 1
ATOM 698 C C . GLU A 1 87 ? 17.344 5.869 -29.129 1.00 82.19 87 GLU A C 1
ATOM 700 O O . GLU A 1 87 ? 18.554 5.840 -29.324 1.00 82.19 87 GLU A O 1
ATOM 705 N N . GLY A 1 88 ? 16.477 5.889 -30.147 1.00 78.38 88 GLY A N 1
ATOM 706 C CA . GLY A 1 88 ? 16.878 5.770 -31.553 1.00 78.38 88 GLY A CA 1
ATOM 707 C C . GLY A 1 88 ? 17.052 4.329 -32.058 1.00 78.38 88 GLY A C 1
ATOM 708 O O . GLY A 1 88 ? 17.186 4.136 -33.264 1.00 78.38 88 GLY A O 1
ATOM 709 N N . ASN A 1 89 ? 16.978 3.312 -31.187 1.00 81.19 89 ASN A N 1
ATOM 710 C CA . ASN A 1 89 ? 16.989 1.898 -31.571 1.00 81.19 89 ASN A CA 1
ATOM 711 C C . ASN A 1 89 ? 15.698 1.180 -31.136 1.00 81.19 89 ASN A C 1
ATOM 713 O O . ASN A 1 89 ? 15.655 0.417 -30.169 1.00 81.19 89 ASN A O 1
ATOM 717 N N . GLU A 1 90 ? 14.621 1.429 -31.886 1.00 79.25 90 GLU A N 1
ATOM 718 C CA . GLU A 1 90 ? 13.278 0.906 -31.593 1.00 79.25 90 GLU A CA 1
ATOM 719 C C . GLU A 1 90 ? 13.192 -0.625 -31.585 1.00 79.25 90 GLU A C 1
ATOM 721 O O . GLU A 1 90 ? 12.358 -1.191 -30.880 1.00 79.25 90 GLU A O 1
ATOM 726 N N . ASN A 1 91 ? 14.045 -1.307 -32.353 1.00 79.38 91 ASN A N 1
ATOM 727 C CA . ASN A 1 91 ? 14.073 -2.768 -32.370 1.00 79.38 91 ASN A CA 1
ATOM 728 C C . ASN A 1 91 ? 14.632 -3.323 -31.059 1.00 79.38 91 ASN A C 1
ATOM 730 O O . ASN A 1 91 ? 14.059 -4.264 -30.518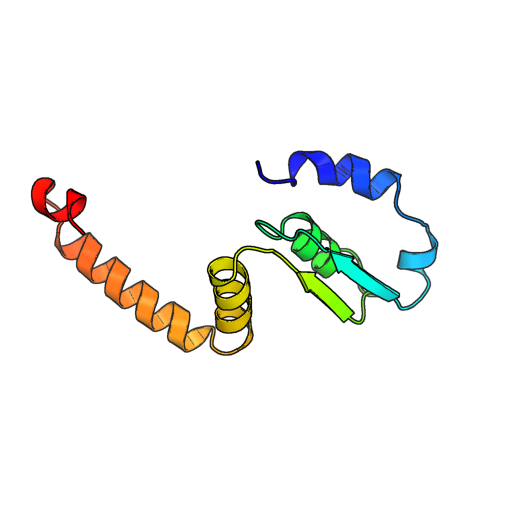 1.00 79.38 91 ASN A O 1
ATOM 734 N N . ASN A 1 92 ? 15.680 -2.707 -30.508 1.00 74.88 92 ASN A N 1
ATOM 735 C CA . ASN A 1 92 ? 16.234 -3.127 -29.222 1.00 74.88 92 ASN A CA 1
ATOM 736 C C . ASN A 1 92 ? 15.288 -2.800 -28.058 1.00 74.88 92 ASN A C 1
ATOM 738 O O . ASN A 1 92 ? 15.136 -3.624 -27.162 1.00 74.88 92 ASN A O 1
ATOM 742 N N . LYS A 1 93 ? 14.571 -1.667 -28.105 1.00 78.62 93 LYS A N 1
ATOM 743 C CA . LYS A 1 93 ? 13.559 -1.323 -27.086 1.00 78.62 93 LYS A CA 1
ATOM 744 C C . LYS A 1 93 ? 12.389 -2.305 -27.001 1.00 78.62 93 LYS A C 1
ATOM 746 O O . LYS A 1 93 ? 11.781 -2.407 -25.948 1.00 78.62 93 LYS A O 1
ATOM 751 N N . LYS A 1 94 ? 12.035 -2.990 -28.094 1.00 77.00 94 LYS A N 1
ATOM 752 C CA . LYS A 1 94 ? 10.927 -3.968 -28.111 1.00 77.00 94 LYS A CA 1
ATOM 753 C C . LYS A 1 94 ? 11.276 -5.306 -27.455 1.00 77.00 94 LYS A C 1
ATOM 755 O O . LYS A 1 94 ? 10.366 -6.083 -27.187 1.00 77.00 94 LYS A O 1
ATOM 760 N N . ILE A 1 95 ? 12.568 -5.603 -27.311 1.00 80.19 95 ILE A N 1
ATOM 761 C CA . ILE A 1 95 ? 13.086 -6.891 -26.819 1.00 80.19 95 ILE A CA 1
ATOM 762 C C . ILE A 1 95 ? 13.556 -6.770 -25.357 1.00 80.19 95 ILE A C 1
ATOM 764 O O . ILE A 1 95 ? 13.702 -7.788 -24.685 1.00 80.19 95 ILE A O 1
ATOM 768 N N . TYR A 1 96 ? 13.786 -5.538 -24.893 1.00 76.12 96 TYR A N 1
ATOM 769 C CA . TYR A 1 96 ? 14.024 -5.187 -23.493 1.00 76.12 96 TYR A CA 1
ATOM 770 C C . TYR A 1 96 ? 12.732 -5.292 -22.675 1.00 76.12 96 TYR A C 1
ATOM 772 O O . TYR A 1 96 ? 12.787 -5.847 -21.557 1.00 76.12 96 TYR A O 1
#

Secondary structure (DSSP, 8-state):
--GGGGHHHHHHHS-THHHHS-EEEEESS-TT-HHHHHHHHH-TTEEEEEE--S-HHHHHHHHHHHH-HHHHHHHHHHHHHHHHHTTT-HHHHTT-

Sequence (96 aa):
GGKSQLINDIERTLPDEITKEKFTYIEPFVGSGAVLFWMLNNFPKLEKAVINDINEDLINTYKTIASNPKELISNLQILQNEFHDLEGNENNKKIY

pLDDT: mean 92.27, std 7.72, range [52.72, 98.25]

Foldseek 3Di:
DDCLVCLVVVVVPDDPVLQVAADEAEAADCVVVNVVVVCVVPRPSDPYYHYHHPDPVVVVVVVCCVPPVPVVVVVVVVVVVVLVVCPPPVVVNVVD